Protein AF-A0A7C3J7J6-F1 (afdb_monomer)

Sequence (40 aa):
MRVLITGATGFAGGHLAQVLLDQGDEVIGVARHFQQSFSH

Nearest PDB structures (foldseek):
  3aw9-assembly2_B  TM=8.293E-01  e=4.500E-03  Pyrobaculum calidifontis JCM 11548
  5if3-assembly1_B  TM=8.516E-01  e=6.223E-03  Burkholderia vietnamiensis G4
  2dkn-assembly1_B  TM=9.402E-01  e=3.148E-02  Pseudomonas sp. B-0831
  4id9-assembly1_B  TM=9.285E-01  e=2.677E-02  Agrobacterium fabrum str. C58
  1i7s-assembly1_D  TM=7.527E-01  e=9.468E-01  Serratia marcescens

Mean predicted aligned error: 4.95 Å

Structure (mmCIF, N/CA/C/O backbone):
data_AF-A0A7C3J7J6-F1
#
_entry.id   AF-A0A7C3J7J6-F1
#
loop_
_atom_site.group_PDB
_atom_site.id
_atom_site.type_symbol
_atom_site.label_atom_id
_atom_site.label_alt_id
_atom_site.label_comp_id
_atom_site.label_asym_id
_atom_site.label_entity_id
_atom_site.label_seq_id
_atom_site.pdbx_PDB_ins_code
_atom_site.Cartn_x
_atom_site.Cartn_y
_atom_site.Cartn_z
_atom_site.occupancy
_atom_site.B_iso_or_equiv
_atom_site.auth_seq_id
_atom_site.auth_comp_id
_atom_site.auth_asym_id
_atom_site.auth_atom_id
_atom_site.pdbx_PDB_model_num
ATOM 1 N N . MET A 1 1 ? -10.902 2.101 8.652 1.00 93.25 1 MET 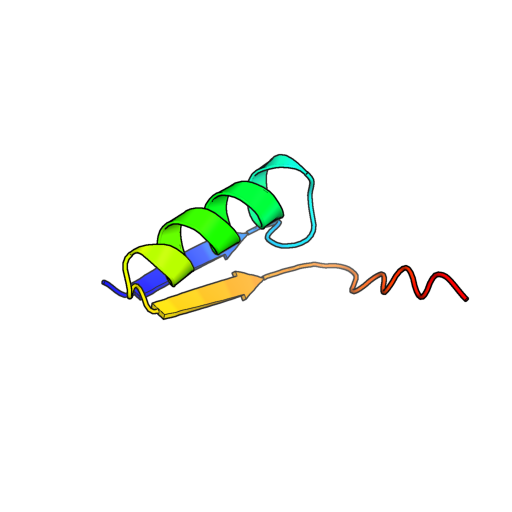A N 1
ATOM 2 C CA . MET A 1 1 ? -11.305 2.880 7.453 1.00 93.25 1 MET A CA 1
ATOM 3 C C . MET A 1 1 ? -10.933 2.097 6.195 1.00 93.25 1 MET A C 1
ATOM 5 O O . MET A 1 1 ? -10.262 1.082 6.319 1.00 93.25 1 MET A O 1
ATOM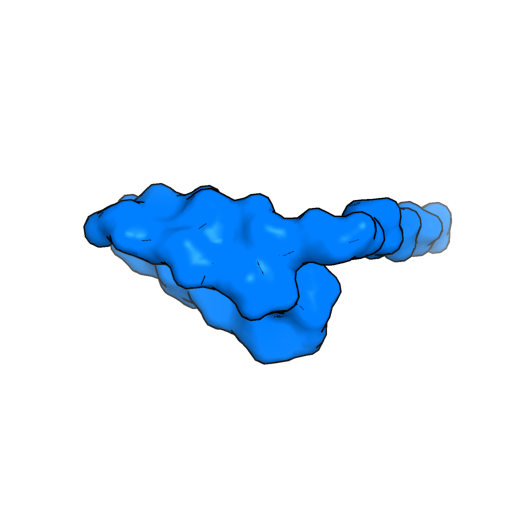 9 N N . ARG A 1 2 ? -11.394 2.510 5.002 1.00 97.69 2 ARG A N 1
ATOM 10 C CA . ARG A 1 2 ? -10.998 1.892 3.719 1.00 97.69 2 ARG A CA 1
ATOM 11 C C . ARG A 1 2 ? -10.096 2.856 2.954 1.00 97.69 2 ARG A C 1
ATOM 13 O O . ARG A 1 2 ? -10.504 3.996 2.728 1.00 97.69 2 ARG A O 1
ATOM 20 N N . VAL A 1 3 ? -8.900 2.415 2.568 1.00 98.06 3 VAL A N 1
ATOM 21 C CA . VAL A 1 3 ? -7.873 3.265 1.942 1.00 98.06 3 VAL A CA 1
ATOM 22 C C . VAL A 1 3 ? -7.428 2.676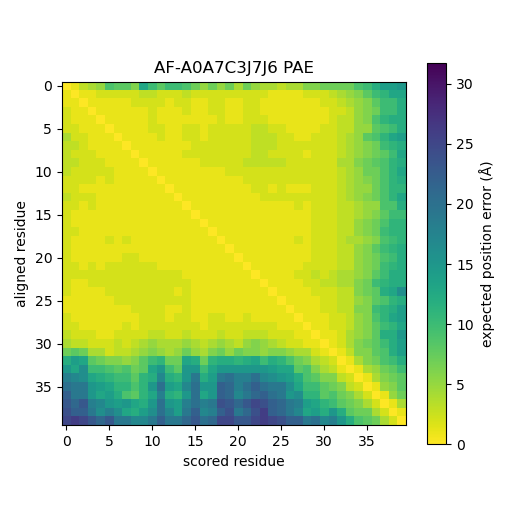 0.606 1.00 98.06 3 VAL A C 1
ATOM 24 O O . VAL A 1 3 ? -7.083 1.501 0.520 1.00 98.06 3 VAL A O 1
ATOM 27 N N . LEU A 1 4 ? -7.407 3.508 -0.439 1.00 97.94 4 LEU A N 1
ATOM 28 C CA . LEU A 1 4 ? -6.852 3.170 -1.751 1.00 97.94 4 LEU A CA 1
ATOM 29 C C . LEU A 1 4 ? -5.439 3.749 -1.881 1.00 97.94 4 LEU A C 1
ATOM 31 O O . LEU A 1 4 ? -5.263 4.962 -1.774 1.00 97.94 4 LEU A O 1
ATOM 35 N N . ILE A 1 5 ? -4.451 2.901 -2.176 1.00 97.44 5 ILE A N 1
ATOM 36 C CA . ILE A 1 5 ? -3.060 3.325 -2.389 1.00 97.44 5 ILE A CA 1
ATOM 37 C C . ILE A 1 5 ? -2.647 3.052 -3.833 1.00 97.44 5 ILE A C 1
ATOM 39 O O . ILE A 1 5 ? -2.500 1.903 -4.250 1.00 97.44 5 ILE A O 1
ATOM 43 N N . THR A 1 6 ? -2.378 4.113 -4.592 1.00 95.69 6 THR A N 1
ATOM 44 C CA . THR A 1 6 ? -1.715 4.010 -5.898 1.00 95.69 6 THR A CA 1
ATOM 45 C C . THR A 1 6 ? -0.201 3.989 -5.706 1.00 95.69 6 THR A C 1
ATOM 47 O O . THR A 1 6 ? 0.357 4.912 -5.117 1.00 95.69 6 THR A O 1
ATOM 50 N N . GLY A 1 7 ? 0.474 2.952 -6.206 1.00 93.62 7 GLY A N 1
ATOM 51 C CA . GLY A 1 7 ? 1.903 2.736 -5.953 1.00 93.62 7 GLY A CA 1
ATOM 52 C C . GLY A 1 7 ? 2.188 1.960 -4.664 1.00 93.62 7 GLY A C 1
ATOM 53 O O . GLY A 1 7 ? 3.260 2.121 -4.087 1.00 93.62 7 GLY A O 1
ATOM 54 N N . ALA A 1 8 ? 1.254 1.105 -4.230 1.00 94.56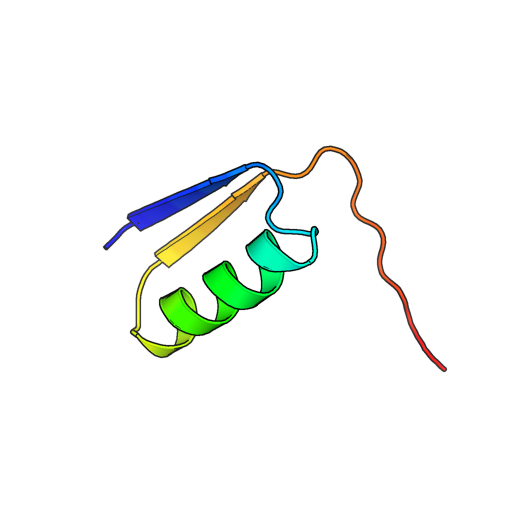 8 ALA A N 1
ATOM 55 C CA . ALA A 1 8 ? 1.362 0.309 -3.001 1.00 94.56 8 ALA A CA 1
ATOM 56 C C . ALA A 1 8 ? 2.596 -0.614 -2.948 1.00 94.56 8 ALA A 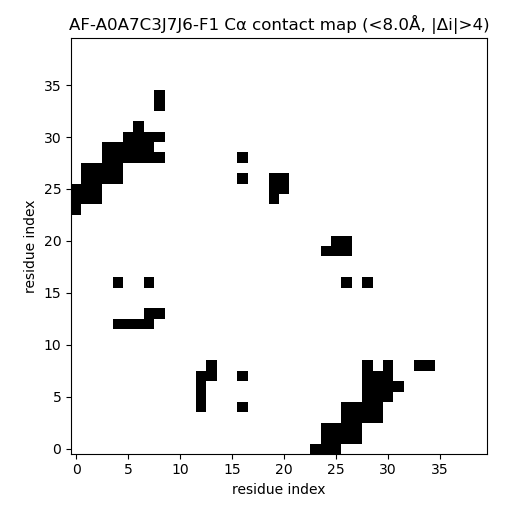C 1
ATOM 58 O O . ALA A 1 8 ? 3.025 -1.002 -1.871 1.00 94.56 8 ALA A O 1
ATOM 59 N N . THR A 1 9 ? 3.188 -0.944 -4.098 1.00 92.75 9 THR A N 1
ATOM 60 C CA . THR A 1 9 ? 4.407 -1.764 -4.197 1.00 92.75 9 THR A CA 1
ATOM 61 C C . THR A 1 9 ? 5.709 -0.951 -4.185 1.00 92.75 9 THR A C 1
ATOM 63 O O . THR A 1 9 ? 6.788 -1.534 -4.225 1.00 92.75 9 THR A O 1
ATOM 66 N N . GLY A 1 10 ? 5.644 0.386 -4.161 1.00 91.88 10 GLY A N 1
ATOM 67 C CA . GLY A 1 10 ? 6.821 1.254 -4.036 1.00 91.88 10 GLY A CA 1
ATOM 68 C C . GLY A 1 10 ? 7.292 1.406 -2.585 1.00 91.88 10 GLY A C 1
ATOM 69 O O . GLY A 1 10 ? 6.571 1.043 -1.663 1.00 91.88 10 GLY A O 1
ATOM 70 N N . PHE A 1 11 ? 8.469 2.010 -2.375 1.00 93.44 11 PHE A N 1
ATOM 71 C CA . PHE A 1 11 ? 9.077 2.187 -1.043 1.00 93.44 11 PHE A CA 1
ATOM 72 C C . PHE A 1 11 ? 8.109 2.794 -0.013 1.00 93.44 11 PHE A C 1
ATOM 74 O O . PHE A 1 11 ? 7.744 2.151 0.966 1.00 93.44 11 PHE A O 1
ATOM 81 N N . ALA A 1 12 ? 7.622 4.011 -0.265 1.00 95.38 12 ALA A N 1
ATOM 82 C CA . ALA A 1 12 ? 6.694 4.672 0.649 1.00 95.38 12 ALA A CA 1
ATOM 83 C C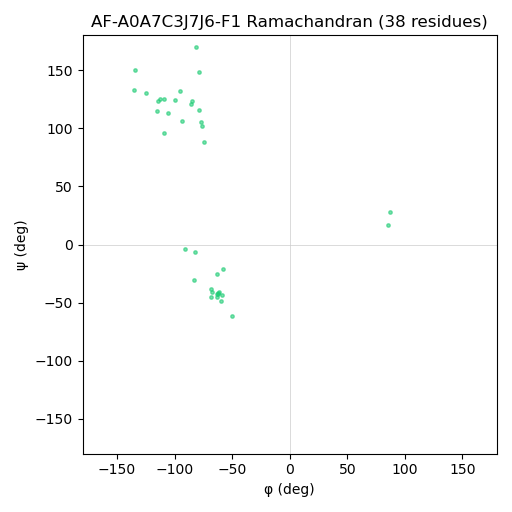 . ALA A 1 12 ? 5.320 3.982 0.691 1.00 95.38 12 ALA A C 1
ATOM 85 O O . ALA A 1 12 ? 4.723 3.873 1.757 1.00 95.38 12 ALA A O 1
ATOM 86 N N . GLY A 1 13 ? 4.832 3.499 -0.457 1.00 94.94 13 GLY A N 1
ATOM 87 C CA . GLY A 1 13 ? 3.526 2.847 -0.562 1.00 94.94 13 GLY A CA 1
ATOM 88 C C . GLY A 1 13 ? 3.431 1.577 0.281 1.00 94.94 13 GLY A C 1
ATOM 89 O O . GLY A 1 13 ? 2.432 1.389 0.970 1.00 94.94 13 GLY A O 1
ATOM 90 N N . GLY A 1 14 ? 4.486 0.758 0.285 1.00 95.19 14 GLY A N 1
ATOM 91 C CA . GLY A 1 14 ? 4.556 -0.463 1.084 1.00 95.19 14 GLY A CA 1
ATOM 92 C C . GLY A 1 14 ? 4.633 -0.175 2.583 1.00 95.19 14 GLY A C 1
ATOM 93 O O . GLY A 1 14 ? 3.880 -0.761 3.357 1.00 95.19 14 GLY A O 1
ATOM 94 N N . HIS A 1 15 ? 5.473 0.782 2.996 1.00 97.12 15 HIS A N 1
ATOM 95 C CA . HIS A 1 15 ? 5.550 1.192 4.404 1.00 97.12 15 HIS A CA 1
ATOM 96 C C . HIS A 1 15 ? 4.233 1.796 4.908 1.00 97.12 15 HIS A C 1
ATOM 98 O O . HIS A 1 15 ? 3.786 1.464 6.003 1.00 97.12 15 HIS A O 1
ATOM 104 N N . LEU A 1 16 ? 3.584 2.641 4.102 1.00 97.31 16 LEU A N 1
ATOM 105 C CA . LEU A 1 16 ? 2.281 3.214 4.439 1.00 97.31 16 LEU A CA 1
ATOM 106 C C . LEU A 1 16 ? 1.203 2.131 4.557 1.00 97.31 16 LEU A C 1
ATOM 108 O O . LEU A 1 16 ? 0.433 2.146 5.514 1.00 97.31 16 LEU A O 1
ATOM 112 N N . ALA A 1 17 ? 1.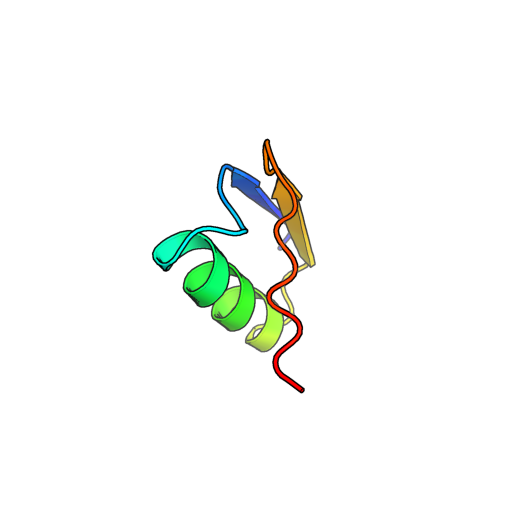160 1.188 3.611 1.00 97.56 17 ALA A N 1
ATOM 113 C CA . ALA A 1 17 ? 0.218 0.075 3.653 1.00 97.56 17 ALA A CA 1
ATOM 114 C C . ALA A 1 17 ? 0.389 -0.755 4.931 1.00 97.56 17 ALA A C 1
ATOM 116 O O . ALA A 1 17 ? -0.608 -1.061 5.577 1.00 97.56 17 ALA A O 1
ATOM 117 N N . GLN A 1 18 ? 1.631 -1.056 5.331 1.00 97.88 18 GLN A N 1
ATOM 118 C CA . GLN A 1 18 ? 1.900 -1.807 6.558 1.00 97.88 18 GLN A CA 1
ATOM 119 C C . GLN A 1 18 ? 1.357 -1.088 7.799 1.00 97.88 18 GLN A C 1
ATOM 121 O O . GLN A 1 18 ? 0.629 -1.689 8.579 1.00 97.88 18 GLN A O 1
ATOM 126 N N . VAL A 1 19 ? 1.636 0.212 7.943 1.00 98.25 19 VAL A N 1
ATOM 127 C CA . VAL A 1 19 ? 1.163 0.999 9.096 1.00 98.25 19 VAL A CA 1
ATOM 128 C C . VAL A 1 19 ? -0.366 1.047 9.169 1.00 98.25 19 VAL A C 1
ATOM 130 O O . VAL A 1 19 ? -0.926 0.940 10.256 1.00 98.25 19 V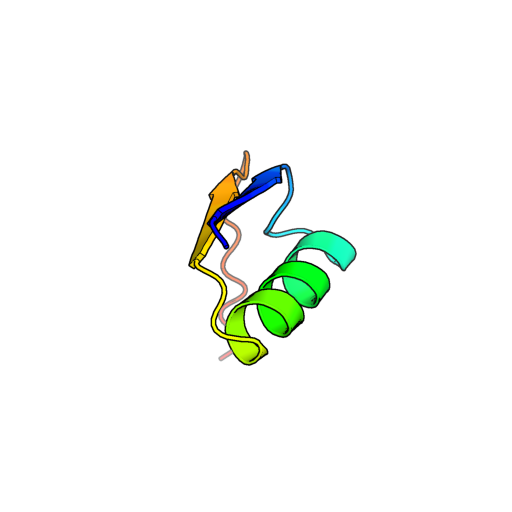AL A O 1
ATOM 133 N N . LEU A 1 20 ? -1.049 1.204 8.031 1.00 98.12 20 LEU A N 1
ATOM 134 C CA . LEU A 1 20 ? -2.516 1.229 7.981 1.00 98.12 20 LEU A CA 1
ATOM 135 C C . LEU A 1 20 ? -3.119 -0.139 8.329 1.00 98.12 20 LEU A C 1
ATOM 137 O O . LEU A 1 20 ? -4.083 -0.218 9.089 1.00 98.12 20 LEU A O 1
ATOM 141 N N . LEU A 1 21 ? -2.522 -1.224 7.832 1.00 98.19 21 LEU A N 1
ATOM 142 C CA . LEU A 1 21 ? -2.942 -2.581 8.188 1.00 98.19 21 LEU A CA 1
ATOM 143 C C . LEU A 1 21 ? -2.763 -2.851 9.688 1.00 98.19 21 LEU A C 1
ATOM 145 O O . LEU A 1 21 ? -3.676 -3.385 10.316 1.00 98.19 21 LEU A O 1
ATOM 149 N N . ASP A 1 22 ? -1.641 -2.430 10.279 1.00 98.56 22 ASP A N 1
ATOM 150 C CA . ASP A 1 22 ? -1.370 -2.588 11.716 1.00 98.56 22 ASP A CA 1
ATOM 151 C C . ASP A 1 22 ? -2.376 -1.812 12.593 1.00 98.56 22 ASP A C 1
ATOM 153 O O . ASP A 1 22 ? -2.631 -2.189 13.737 1.00 98.56 22 ASP A O 1
ATOM 157 N N . GLN A 1 23 ? -2.990 -0.750 12.059 1.00 98.12 23 GLN A N 1
ATOM 158 C CA . GLN A 1 23 ? -4.062 0.009 12.718 1.00 98.12 23 GLN A CA 1
ATOM 159 C C . GLN A 1 23 ? -5.452 -0.633 12.565 1.00 98.12 23 GLN A C 1
ATOM 161 O O . GLN A 1 23 ? -6.414 -0.171 13.183 1.00 98.12 23 GLN A O 1
ATOM 166 N N . GLY A 1 24 ? -5.573 -1.701 11.771 1.00 98.44 24 GLY A N 1
ATOM 167 C CA . GLY A 1 24 ? -6.840 -2.373 11.479 1.00 98.44 24 GLY A CA 1
ATOM 168 C C . GLY A 1 24 ? -7.627 -1.749 10.324 1.00 98.44 24 GLY A C 1
ATOM 169 O O . GLY A 1 24 ? -8.826 -2.009 10.190 1.00 98.44 24 GLY A O 1
ATOM 170 N N . ASP A 1 25 ? -6.989 -0.920 9.493 1.00 98.62 25 ASP A N 1
ATOM 171 C CA . ASP A 1 25 ? -7.616 -0.388 8.287 1.00 98.62 25 ASP A CA 1
ATOM 172 C C . ASP A 1 25 ? -7.626 -1.417 7.146 1.00 98.62 25 ASP A C 1
ATOM 174 O O . ASP A 1 25 ? -6.720 -2.234 6.984 1.00 9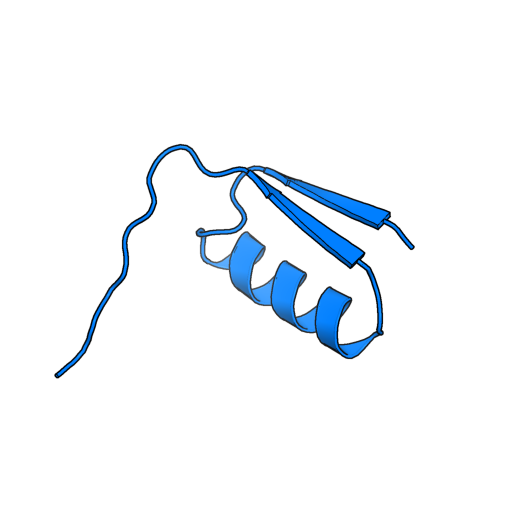8.62 25 ASP A O 1
ATOM 178 N N . GLU A 1 26 ? -8.652 -1.346 6.297 1.00 98.31 26 GLU A N 1
ATOM 179 C CA . GLU A 1 26 ? -8.718 -2.115 5.057 1.00 98.31 26 GLU A CA 1
ATOM 180 C C . GLU A 1 26 ? -7.986 -1.347 3.949 1.00 98.31 26 GLU A C 1
ATOM 182 O O . GLU A 1 26 ? -8.360 -0.220 3.604 1.00 98.31 26 GLU A O 1
ATOM 187 N N . VAL A 1 27 ? -6.958 -1.965 3.366 1.00 98.06 27 VAL A N 1
ATOM 188 C CA . VAL A 1 27 ? -6.113 -1.343 2.339 1.00 98.06 27 VAL A CA 1
ATOM 189 C C . VAL A 1 27 ? -6.305 -2.037 0.993 1.00 98.06 27 VAL A C 1
ATOM 191 O O . VAL A 1 27 ? -6.087 -3.239 0.859 1.00 98.06 27 VAL A O 1
ATOM 194 N N . ILE A 1 28 ? -6.653 -1.258 -0.032 1.00 97.81 28 ILE A N 1
ATOM 195 C CA . ILE A 1 28 ? -6.685 -1.693 -1.431 1.00 97.81 28 ILE A CA 1
ATOM 196 C C . ILE A 1 28 ? -5.484 -1.068 -2.143 1.00 97.81 28 ILE A C 1
ATOM 198 O O . ILE A 1 28 ? -5.397 0.150 -2.306 1.00 97.81 28 ILE A O 1
ATOM 202 N N . GLY A 1 29 ? -4.540 -1.904 -2.569 1.00 95.69 29 GLY A N 1
ATOM 203 C CA . GLY A 1 29 ? -3.353 -1.470 -3.303 1.00 95.69 29 GLY A CA 1
ATOM 204 C C . GLY A 1 29 ? -3.532 -1.576 -4.816 1.00 95.69 29 GLY A C 1
ATOM 205 O O . GLY A 1 29 ? -3.921 -2.624 -5.325 1.00 95.69 29 GLY A O 1
ATOM 206 N N . VAL A 1 30 ? -3.186 -0.514 -5.547 1.00 94.88 30 VAL A N 1
ATOM 207 C CA . VAL A 1 30 ? -3.108 -0.512 -7.014 1.00 94.88 30 VAL A CA 1
ATOM 208 C C . VAL A 1 30 ? -1.661 -0.307 -7.441 1.00 94.88 30 VAL A C 1
ATOM 210 O O . VAL A 1 30 ? -1.017 0.687 -7.092 1.00 94.88 30 VAL A O 1
ATOM 213 N N . ALA A 1 31 ? -1.151 -1.241 -8.235 1.00 89.12 31 ALA A N 1
ATOM 214 C CA . ALA A 1 31 ? 0.185 -1.192 -8.809 1.00 89.12 31 ALA A CA 1
ATOM 215 C C . ALA A 1 31 ? 0.146 -1.568 -10.294 1.00 89.12 31 ALA A C 1
ATOM 217 O O . ALA A 1 31 ? -0.700 -2.340 -10.730 1.00 89.12 31 ALA A O 1
ATOM 218 N N . ARG A 1 32 ? 1.076 -1.000 -11.071 1.00 86.94 32 ARG A N 1
ATOM 219 C CA . ARG A 1 32 ? 1.193 -1.247 -12.521 1.00 86.94 32 ARG A CA 1
ATOM 220 C C . ARG A 1 32 ? 1.970 -2.523 -12.845 1.00 86.94 32 ARG A C 1
ATOM 222 O O . ARG A 1 32 ? 1.699 -3.155 -13.853 1.00 86.94 32 ARG A O 1
ATOM 229 N N . HIS A 1 33 ? 2.927 -2.881 -11.991 1.00 80.06 33 HIS A N 1
ATOM 230 C CA . HIS A 1 33 ? 3.712 -4.105 -12.084 1.00 80.06 33 HIS A CA 1
ATOM 231 C C . HIS A 1 33 ? 3.805 -4.731 -10.695 1.00 80.06 33 HIS A C 1
ATOM 233 O O . HIS A 1 33 ? 4.093 -4.040 -9.713 1.00 80.06 33 HIS A O 1
ATOM 239 N N . PHE A 1 34 ? 3.552 -6.033 -10.625 1.00 69.75 34 PHE A N 1
ATOM 240 C CA . PHE A 1 34 ? 3.793 -6.828 -9.435 1.00 69.75 34 PHE A CA 1
ATOM 241 C C . PHE A 1 34 ? 5.179 -7.450 -9.564 1.00 69.75 34 PHE A C 1
ATOM 243 O O . PHE A 1 34 ? 5.387 -8.340 -10.384 1.00 69.75 34 PHE A O 1
ATOM 250 N N . GLN A 1 35 ? 6.140 -6.935 -8.803 1.00 67.31 35 GLN A N 1
ATOM 251 C CA . GLN A 1 35 ? 7.493 -7.470 -8.780 1.00 67.31 35 GLN A CA 1
ATOM 252 C C . GLN A 1 35 ? 7.690 -8.148 -7.428 1.00 67.31 35 GLN A C 1
ATOM 254 O O . GLN A 1 35 ? 7.945 -7.494 -6.420 1.00 67.31 35 GLN A O 1
ATOM 259 N N . GLN A 1 36 ? 7.484 -9.464 -7.395 1.00 63.91 36 GLN A N 1
ATOM 260 C CA . GLN A 1 36 ? 7.838 -10.278 -6.240 1.00 63.91 36 GLN A CA 1
ATOM 261 C C . GLN A 1 36 ? 9.348 -10.489 -6.246 1.00 63.91 36 GLN A C 1
ATOM 263 O O . GLN A 1 36 ? 9.872 -11.273 -7.035 1.00 63.91 36 GLN A O 1
ATOM 268 N N . SER A 1 37 ? 10.052 -9.794 -5.358 1.00 58.56 37 SER A N 1
ATOM 269 C CA . SER A 1 37 ? 11.409 -10.180 -4.985 1.00 58.56 37 SER A CA 1
ATOM 270 C C . SER A 1 37 ? 11.314 -11.413 -4.085 1.00 58.56 37 SER A C 1
ATOM 272 O O . SER A 1 37 ? 11.189 -11.288 -2.870 1.00 58.56 37 SER A O 1
ATOM 274 N N . PHE A 1 38 ? 11.309 -12.610 -4.675 1.00 58.28 38 PHE A N 1
ATOM 275 C CA . PHE A 1 38 ? 11.585 -13.832 -3.922 1.00 58.28 38 PHE A CA 1
ATOM 276 C C . PHE A 1 38 ? 13.094 -13.899 -3.681 1.00 58.28 38 PHE A C 1
ATOM 278 O O . PHE A 1 38 ? 13.858 -14.222 -4.588 1.00 58.28 38 PHE A O 1
ATOM 285 N N . SER A 1 39 ? 13.525 -13.556 -2.471 1.00 48.84 39 SER A N 1
ATOM 286 C CA . SER A 1 39 ? 14.859 -13.919 -1.997 1.00 48.84 39 SER A CA 1
ATOM 287 C C . SER A 1 39 ? 14.814 -15.385 -1.559 1.00 48.84 39 SER A C 1
ATOM 289 O O . SER A 1 39 ? 14.051 -15.718 -0.651 1.00 48.84 39 SER A O 1
ATOM 291 N N . HIS A 1 40 ? 15.573 -16.242 -2.250 1.00 44.47 40 HIS A N 1
ATOM 292 C CA . HIS A 1 40 ? 15.969 -17.567 -1.759 1.00 44.47 40 HIS A CA 1
ATOM 293 C C . HIS A 1 40 ? 16.944 -17.439 -0.588 1.00 44.47 40 HIS A C 1
ATOM 295 O O . HIS A 1 40 ? 17.740 -16.469 -0.598 1.00 44.47 40 HIS A O 1
#

pLDDT: mean 89.05, std 14.85, range [44.47, 98.62]

Foldseek 3Di:
DEEEDEPCVDDVNVVVVVVCVVVVYHYDYDYPDDDDPDDD

Secondary structure (DSSP, 8-state):
-EEEEETTTSHHHHHHHHHHHHTT-EEEEE-S--------

Solvent-accessible surface area (backbone atoms only — not comparable to full-atom values): 2565 Å² total; per-residue (Å²): 98,83,45,81,37,82,41,27,83,39,78,67,33,38,56,50,51,51,57,41,45,77,71,69,31,49,74,48,69,42,65,95,70,90,79,79,84,79,79,131

Radius of gyration: 10.75 Å; Cα contacts (8 Å, |Δi|>4): 48; chains: 1; bounding box: 27×22×25 Å